Protein AF-M8E2Z9-F1 (afdb_monomer_lite)

Foldseek 3Di:
DVVLVQLVVLQVLLLVLLVLLQVLQPPDDPPPVDPVSVVCCVPRNVVSNVSSLVSLVSSCVSLVVLLVVLVVVLVPDDDDPVNVSSVVSNVSSVVSVCCSQVVRPRSNVVVVVVVVVVVVVVVVVVVVVVVVVVVVVVVD

Sequence (140 aa):
MTAYLKDLIAGVLAWWSMNGAYKLFPVKELAARGLGEGMTLLLFKPIELIISVSLFLIASLLWGKPFVGHFLRLTQRPLSMDSFLHLMMCGYFSLIAYIQYVKMPGPTAVLLIFLLLFSIIKLIRRRALYTEITQLTRKK

Stru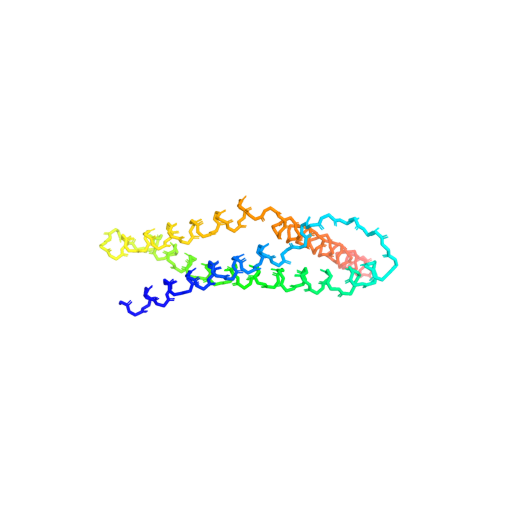cture (mmCIF, N/CA/C/O backbone):
data_AF-M8E2Z9-F1
#
_entry.id   AF-M8E2Z9-F1
#
loop_
_atom_site.group_PDB
_atom_site.id
_atom_site.type_symbol
_atom_site.label_atom_id
_atom_site.label_alt_id
_atom_site.label_comp_id
_atom_site.label_asym_id
_atom_site.label_entity_id
_atom_site.label_seq_id
_atom_site.pdbx_PDB_ins_code
_atom_site.Cartn_x
_atom_site.Cartn_y
_atom_site.Cartn_z
_atom_site.occupancy
_atom_site.B_iso_or_equiv
_atom_site.auth_seq_id
_atom_site.auth_comp_id
_atom_site.auth_asym_id
_atom_site.auth_atom_id
_atom_site.pdbx_PDB_model_num
ATOM 1 N N . MET A 1 1 ? -8.703 25.260 2.788 1.00 59.56 1 MET A N 1
ATOM 2 C CA . MET A 1 1 ? -8.112 25.075 1.441 1.00 59.56 1 MET A CA 1
ATOM 3 C C . MET A 1 1 ? -6.727 24.422 1.479 1.00 59.56 1 MET A C 1
ATOM 5 O O . MET A 1 1 ? -6.517 23.451 0.768 1.00 59.56 1 MET A O 1
ATOM 9 N N . THR A 1 2 ? -5.807 24.868 2.345 1.00 71.19 2 THR A N 1
ATOM 10 C CA . THR A 1 2 ? -4.433 24.322 2.460 1.00 71.19 2 THR A CA 1
ATOM 11 C C . THR A 1 2 ? -4.356 22.833 2.830 1.00 71.19 2 THR A C 1
ATOM 13 O O . THR A 1 2 ? -3.489 22.130 2.320 1.00 71.19 2 THR A O 1
ATOM 16 N N . ALA A 1 3 ? -5.277 22.327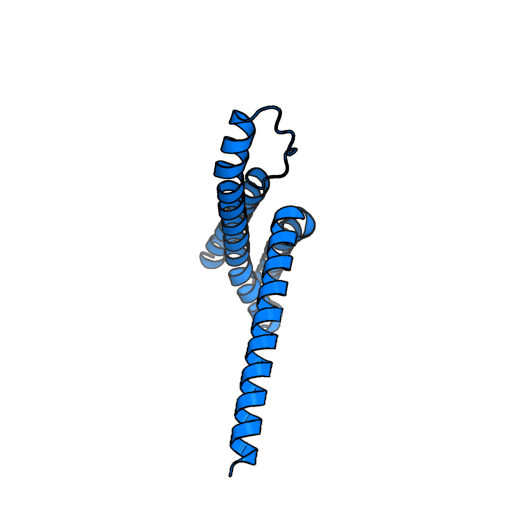 3.659 1.00 78.00 3 ALA A N 1
ATOM 17 C CA . ALA A 1 3 ? -5.338 20.903 4.014 1.00 78.00 3 ALA A CA 1
ATOM 18 C C . ALA A 1 3 ? -5.623 20.002 2.796 1.00 78.00 3 ALA A C 1
ATOM 20 O O . ALA A 1 3 ? -4.876 19.066 2.547 1.00 78.00 3 ALA A O 1
ATOM 21 N N . TYR A 1 4 ? -6.621 20.351 1.979 1.00 85.00 4 TYR A N 1
ATOM 22 C CA . TYR A 1 4 ? -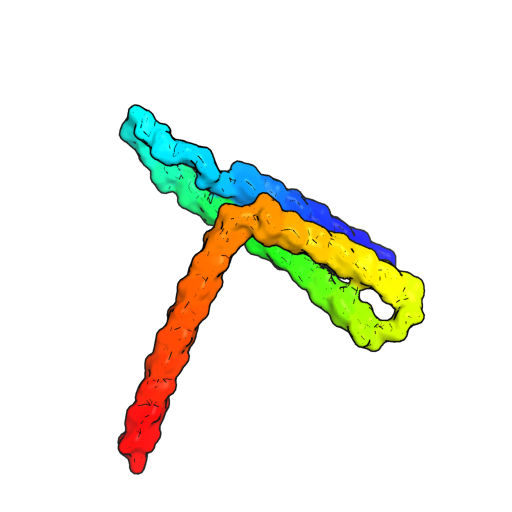6.962 19.597 0.768 1.00 85.00 4 TYR A CA 1
ATOM 23 C C . TYR A 1 4 ? -5.827 19.581 -0.257 1.00 85.00 4 TYR A C 1
ATOM 25 O O . TYR A 1 4 ? -5.582 18.556 -0.879 1.00 85.00 4 TYR A O 1
ATOM 33 N N . LEU A 1 5 ? -5.108 20.698 -0.414 1.00 88.31 5 LEU A N 1
ATOM 34 C CA . LEU A 1 5 ? -3.949 20.759 -1.305 1.00 88.31 5 LEU A CA 1
ATOM 35 C C . LEU A 1 5 ? -2.827 19.831 -0.824 1.00 88.31 5 LEU A C 1
ATOM 37 O O . LEU A 1 5 ? -2.238 19.111 -1.624 1.00 88.31 5 LEU A O 1
ATOM 41 N N . LYS A 1 6 ? -2.556 19.817 0.486 1.00 90.19 6 LYS A N 1
ATOM 42 C CA . LYS A 1 6 ? -1.584 18.901 1.091 1.00 90.19 6 LYS A CA 1
ATOM 43 C C . LYS A 1 6 ? -1.974 17.439 0.856 1.00 90.19 6 LYS A C 1
ATOM 45 O O . LYS A 1 6 ? -1.111 16.642 0.498 1.00 90.19 6 LYS A O 1
ATOM 50 N N . ASP A 1 7 ? -3.247 17.103 1.031 1.00 90.88 7 ASP A N 1
ATOM 51 C CA . ASP A 1 7 ? -3.752 15.743 0.826 1.00 90.88 7 ASP A CA 1
ATOM 52 C C . ASP A 1 7 ? -3.684 15.350 -0.663 1.00 90.88 7 ASP A C 1
ATOM 54 O O . ASP A 1 7 ? -3.252 14.248 -1.001 1.00 90.88 7 ASP A O 1
ATOM 58 N N . LEU A 1 8 ? -3.974 16.281 -1.574 1.00 91.12 8 LEU A N 1
ATOM 59 C CA . LEU A 1 8 ? -3.819 16.069 -3.014 1.00 91.12 8 LEU A CA 1
ATOM 60 C C . LEU A 1 8 ? -2.353 15.803 -3.398 1.00 91.12 8 LEU A C 1
ATOM 62 O O . LEU A 1 8 ? -2.064 14.853 -4.124 1.00 91.12 8 LEU A O 1
ATOM 66 N N . ILE A 1 9 ? -1.414 16.586 -2.856 1.00 93.12 9 ILE A N 1
ATOM 67 C CA . ILE A 1 9 ? 0.030 16.359 -3.029 1.00 93.12 9 ILE A CA 1
ATOM 68 C C . ILE A 1 9 ? 0.426 14.987 -2.474 1.00 93.12 9 ILE A C 1
ATOM 70 O O . ILE A 1 9 ? 1.183 14.265 -3.120 1.00 93.12 9 ILE A O 1
ATOM 74 N N . ALA A 1 10 ? -0.106 14.591 -1.313 1.00 92.12 10 ALA A N 1
ATOM 75 C CA . ALA A 1 10 ? 0.150 13.271 -0.744 1.00 92.12 10 ALA A CA 1
ATOM 76 C C . ALA A 1 10 ? -0.320 12.146 -1.680 1.00 92.12 10 ALA A C 1
ATOM 78 O O . ALA A 1 10 ? 0.395 11.161 -1.843 1.00 92.12 10 ALA A O 1
ATOM 79 N N . GLY A 1 11 ? -1.461 12.308 -2.354 1.00 90.50 11 GLY A N 1
ATOM 80 C CA . GLY A 1 11 ? -1.920 11.354 -3.364 1.00 90.50 11 GLY A CA 1
ATOM 81 C C . GLY A 1 11 ? -1.047 11.313 -4.619 1.00 90.50 11 GLY A C 1
ATOM 82 O O . GLY A 1 11 ? -0.745 10.228 -5.115 1.00 90.50 11 GLY A O 1
ATOM 83 N N . VAL A 1 12 ? -0.562 12.463 -5.102 1.00 93.12 12 VAL A N 1
ATOM 84 C CA . VAL A 1 12 ? 0.389 12.520 -6.229 1.00 93.12 12 VAL A CA 1
ATOM 85 C C . VAL A 1 12 ? 1.700 11.823 -5.867 1.00 93.12 12 VAL A C 1
ATOM 87 O O . VAL A 1 12 ? 2.213 11.023 -6.651 1.00 93.12 12 VAL A O 1
ATOM 90 N N . LEU A 1 13 ? 2.220 12.067 -4.663 1.00 93.94 13 LEU A N 1
ATOM 91 C CA . LEU A 1 13 ? 3.407 11.383 -4.154 1.00 93.94 13 LEU A CA 1
ATOM 92 C C . LEU A 1 13 ? 3.161 9.881 -3.991 1.00 93.94 13 LEU A C 1
ATOM 94 O O . LEU A 1 13 ? 4.013 9.093 -4.391 1.00 93.94 13 LEU A O 1
ATOM 98 N N . ALA A 1 14 ? 1.991 9.474 -3.484 1.00 92.12 14 ALA A N 1
ATOM 99 C CA . ALA A 1 14 ? 1.614 8.066 -3.391 1.00 92.12 14 ALA A CA 1
ATOM 100 C C . ALA A 1 14 ? 1.629 7.406 -4.774 1.00 92.12 14 ALA A C 1
ATOM 102 O O . ALA A 1 14 ? 2.227 6.347 -4.949 1.00 92.12 14 ALA A O 1
ATOM 103 N N . TRP A 1 15 ? 1.042 8.059 -5.780 1.00 92.44 15 TRP A N 1
ATOM 104 C CA . TRP A 1 15 ? 1.069 7.587 -7.161 1.00 92.44 15 TRP A CA 1
ATOM 105 C C . TRP A 1 15 ? 2.481 7.479 -7.732 1.00 92.44 15 TRP A C 1
ATOM 107 O O . TRP A 1 15 ? 2.818 6.482 -8.376 1.00 92.44 15 TRP A O 1
ATOM 117 N N . TRP A 1 16 ? 3.342 8.453 -7.452 1.00 92.75 16 TRP A N 1
ATOM 118 C CA . TRP A 1 16 ? 4.727 8.400 -7.895 1.00 92.75 16 TRP A CA 1
ATOM 119 C C . TRP A 1 16 ? 5.511 7.263 -7.224 1.00 92.75 16 TRP A C 1
ATOM 121 O O . TRP A 1 16 ? 6.202 6.507 -7.910 1.00 92.75 16 TRP A O 1
ATOM 131 N N . SER A 1 17 ? 5.335 7.070 -5.913 1.00 91.19 17 SER A N 1
ATOM 132 C CA . SER A 1 17 ? 5.908 5.941 -5.175 1.00 91.19 17 SER A CA 1
ATOM 133 C C . SER A 1 17 ? 5.413 4.597 -5.712 1.00 91.19 17 SER A C 1
ATOM 135 O O . SER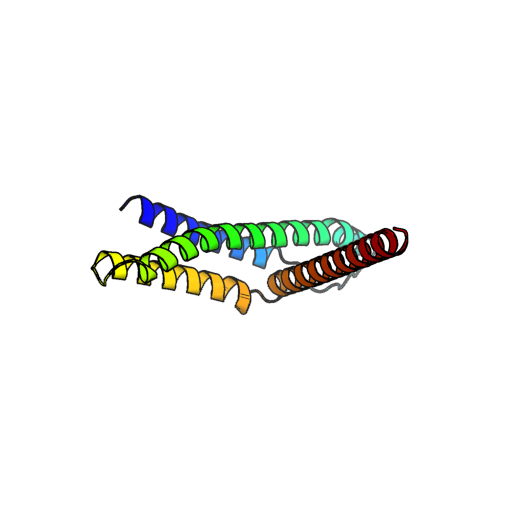 A 1 17 ? 6.223 3.693 -5.900 1.00 91.19 17 SER A O 1
ATOM 137 N N . MET A 1 18 ? 4.125 4.472 -6.047 1.00 90.06 18 MET A N 1
ATOM 138 C CA . MET A 1 18 ? 3.579 3.276 -6.697 1.00 90.06 18 MET A CA 1
ATOM 139 C C . MET A 1 18 ? 4.248 2.999 -8.047 1.00 90.06 18 MET A C 1
ATOM 141 O O . MET A 1 18 ? 4.657 1.871 -8.313 1.00 90.06 18 MET A O 1
ATOM 145 N N . ASN A 1 19 ? 4.410 4.018 -8.895 1.00 87.75 19 ASN A N 1
ATOM 146 C CA . ASN A 1 19 ? 5.105 3.866 -10.176 1.00 87.75 19 ASN A CA 1
ATOM 147 C C . ASN A 1 19 ? 6.557 3.405 -9.991 1.00 87.75 19 ASN A C 1
ATOM 149 O O . ASN A 1 19 ? 7.031 2.555 -10.746 1.00 87.75 19 ASN A O 1
ATOM 153 N N . GLY A 1 20 ? 7.255 3.943 -8.987 1.00 85.75 20 GLY A N 1
ATOM 154 C CA . GLY A 1 20 ? 8.596 3.492 -8.617 1.00 85.75 20 GLY A CA 1
ATOM 155 C C . GLY A 1 20 ? 8.606 2.034 -8.152 1.00 85.75 20 GLY A C 1
ATOM 156 O O . GLY A 1 20 ? 9.398 1.241 -8.656 1.00 85.75 20 GLY A O 1
ATOM 157 N N . ALA A 1 21 ? 7.677 1.659 -7.268 1.00 86.50 21 ALA A N 1
ATOM 158 C CA . ALA A 1 21 ? 7.529 0.291 -6.781 1.00 86.50 21 ALA A CA 1
ATOM 159 C C . ALA A 1 21 ? 7.296 -0.698 -7.928 1.00 86.50 21 ALA A C 1
ATOM 161 O O . ALA A 1 21 ? 7.966 -1.724 -7.995 1.00 86.50 21 ALA A O 1
ATOM 162 N N . TYR A 1 22 ? 6.401 -0.373 -8.862 1.00 84.19 22 TYR A N 1
ATOM 163 C CA . TYR A 1 22 ? 6.104 -1.228 -10.008 1.00 84.19 22 TYR A CA 1
ATOM 164 C C . TYR A 1 22 ? 7.304 -1.394 -10.946 1.00 84.19 22 TYR A C 1
ATOM 166 O O . TYR A 1 22 ? 7.623 -2.512 -11.340 1.00 84.19 22 TYR A O 1
ATOM 174 N N . LYS A 1 23 ? 7.999 -0.298 -11.278 1.00 83.75 23 LYS A N 1
ATOM 175 C CA . LYS A 1 23 ? 9.163 -0.334 -12.180 1.00 83.75 23 LYS A CA 1
ATOM 176 C C . LYS A 1 23 ? 10.347 -1.102 -11.600 1.00 83.75 23 LYS A C 1
ATOM 178 O O . LYS A 1 23 ? 11.067 -1.746 -12.355 1.00 83.75 23 LYS A O 1
ATOM 183 N N . LEU A 1 24 ? 10.549 -1.007 -10.288 1.00 82.94 24 LEU A N 1
ATOM 184 C CA . LEU A 1 24 ? 11.634 -1.684 -9.578 1.00 82.94 24 LEU A CA 1
ATOM 185 C C . LEU A 1 24 ? 11.263 -3.105 -9.146 1.00 82.94 24 LEU A C 1
ATOM 187 O O . LEU A 1 24 ? 12.120 -3.819 -8.637 1.00 82.94 24 LEU A O 1
ATOM 191 N N . PHE A 1 25 ? 10.007 -3.535 -9.311 1.00 78.81 25 PHE A N 1
ATOM 192 C CA . PHE A 1 25 ? 9.632 -4.890 -8.930 1.00 78.81 25 PHE A CA 1
ATOM 193 C C . PHE A 1 25 ? 10.297 -5.894 -9.888 1.00 78.81 25 PHE A C 1
ATOM 195 O O . PHE A 1 25 ? 10.138 -5.780 -11.109 1.00 78.81 25 PHE A O 1
ATOM 202 N N . PRO A 1 26 ? 11.030 -6.896 -9.376 1.00 70.25 26 PRO A N 1
ATOM 203 C CA . PRO A 1 26 ? 11.815 -7.793 -10.213 1.00 70.25 26 PRO A CA 1
ATOM 204 C C . PRO A 1 26 ? 10.927 -8.820 -10.944 1.00 70.25 26 PRO A C 1
ATOM 206 O O . PRO A 1 26 ? 10.827 -9.968 -10.528 1.00 70.25 26 PRO A O 1
ATOM 209 N N . VAL A 1 27 ? 10.290 -8.426 -12.057 1.00 62.12 27 VAL A N 1
ATOM 210 C CA . VAL A 1 27 ? 9.426 -9.313 -12.878 1.00 62.12 27 VAL A CA 1
ATOM 211 C C . VAL A 1 27 ? 10.193 -10.023 -14.001 1.00 62.12 27 VAL A C 1
ATOM 213 O O . VAL A 1 27 ? 9.781 -11.089 -14.447 1.00 62.12 27 VAL A O 1
ATOM 216 N N . LYS A 1 28 ? 11.305 -9.454 -14.490 1.00 56.47 28 LYS A N 1
ATOM 217 C CA . LYS A 1 28 ? 11.990 -9.988 -15.682 1.00 56.47 28 LYS A CA 1
ATOM 218 C C . LYS A 1 28 ? 12.679 -11.330 -15.427 1.00 56.47 28 LYS A C 1
ATOM 220 O O . LYS A 1 28 ? 13.374 -11.480 -14.416 1.00 56.47 28 LYS A O 1
ATOM 225 N N . GLU A 1 29 ? 12.470 -12.220 -16.402 1.00 50.94 29 GLU A N 1
ATOM 226 C CA . GLU A 1 29 ? 12.869 -13.625 -16.496 1.00 50.94 29 GLU A CA 1
ATOM 227 C C . GLU A 1 29 ? 14.217 -13.917 -15.833 1.00 50.94 29 GLU A C 1
ATOM 229 O O . GLU A 1 29 ? 15.242 -13.320 -16.163 1.00 50.94 29 GLU A O 1
ATOM 234 N N . LEU A 1 30 ? 14.204 -14.884 -14.912 1.00 52.50 30 LEU A N 1
ATOM 235 C CA . LEU A 1 30 ? 15.381 -15.562 -14.367 1.00 52.50 30 LEU A CA 1
ATOM 236 C C . LEU A 1 30 ? 16.068 -16.429 -15.446 1.00 52.50 30 LEU A C 1
ATOM 238 O O . LEU A 1 30 ? 16.352 -17.603 -15.236 1.00 52.50 30 LEU A O 1
ATOM 242 N N . ALA A 1 31 ? 16.338 -15.873 -16.623 1.00 52.94 31 ALA A N 1
ATOM 243 C CA . ALA A 1 31 ? 17.182 -16.519 -17.614 1.00 52.94 31 ALA A CA 1
ATOM 244 C C . ALA A 1 31 ? 18.637 -16.130 -17.324 1.00 52.94 31 ALA A C 1
ATOM 246 O O . ALA A 1 31 ? 19.204 -15.274 -17.995 1.00 52.94 31 ALA A O 1
ATOM 247 N N . ALA A 1 32 ? 19.231 -16.722 -16.284 1.00 58.09 32 ALA A N 1
ATOM 248 C CA . ALA A 1 32 ? 20.669 -16.610 -16.064 1.00 58.09 32 ALA A CA 1
ATOM 249 C C . ALA A 1 32 ? 21.378 -17.366 -17.198 1.00 58.09 32 ALA A C 1
ATOM 251 O O . ALA A 1 32 ? 21.348 -18.596 -17.226 1.00 58.09 32 ALA A O 1
ATOM 252 N N . ARG A 1 33 ? 21.973 -16.652 -18.162 1.00 59.00 33 ARG A N 1
ATOM 253 C CA . ARG A 1 33 ? 22.709 -17.281 -19.270 1.00 59.00 33 ARG A CA 1
ATOM 254 C C . ARG A 1 33 ? 24.189 -17.501 -18.933 1.00 59.00 33 ARG A C 1
ATOM 256 O O . ARG A 1 33 ? 24.872 -18.199 -19.675 1.00 59.00 33 ARG A O 1
ATOM 263 N N . GLY A 1 34 ? 24.673 -17.001 -17.788 1.00 64.94 34 GLY A N 1
ATOM 264 C CA . GLY A 1 34 ? 26.029 -17.264 -17.288 1.00 64.94 34 GLY A CA 1
ATOM 265 C C . GLY A 1 34 ? 26.233 -17.004 -15.787 1.00 64.94 34 GLY A C 1
ATOM 266 O O . GLY A 1 34 ? 25.422 -16.351 -15.133 1.00 64.94 34 GLY A O 1
ATOM 267 N N . LEU A 1 35 ? 27.354 -17.497 -15.237 1.00 59.34 35 LEU A N 1
ATOM 268 C CA . LEU A 1 35 ? 27.739 -17.360 -13.816 1.00 59.34 35 LEU A CA 1
ATOM 269 C C . LEU A 1 35 ? 27.844 -15.894 -13.351 1.00 59.34 35 LEU A C 1
ATOM 271 O O . LEU A 1 35 ? 27.404 -15.566 -12.251 1.00 59.34 35 LEU A O 1
ATOM 275 N N . GLY A 1 36 ? 28.369 -15.004 -14.201 1.00 59.50 36 GLY A N 1
ATOM 276 C CA . GLY A 1 36 ? 28.463 -13.567 -13.907 1.00 59.50 36 GLY A CA 1
ATOM 277 C C . GLY A 1 36 ? 27.099 -12.869 -13.839 1.00 59.50 36 GLY A C 1
ATOM 278 O O . GLY A 1 36 ? 26.888 -12.011 -12.985 1.00 59.50 36 GLY A O 1
ATOM 279 N N . GLU A 1 37 ? 26.144 -13.289 -14.673 1.00 59.81 37 GLU A N 1
ATOM 280 C CA . GLU A 1 37 ? 24.756 -12.807 -14.634 1.00 59.81 37 GLU A CA 1
ATOM 281 C C . GLU A 1 37 ? 23.986 -13.387 -13.442 1.00 59.81 37 GLU A C 1
ATOM 283 O O . GLU A 1 37 ? 23.132 -12.719 -12.869 1.00 59.81 37 GLU A O 1
ATOM 288 N N . GLY A 1 38 ? 24.315 -14.610 -13.017 1.00 59.00 38 GLY A N 1
ATOM 289 C CA . GLY A 1 38 ? 23.756 -15.215 -11.808 1.00 59.00 38 GLY A CA 1
ATOM 290 C C . GLY A 1 38 ? 24.144 -14.460 -10.533 1.00 59.00 38 GLY A C 1
ATOM 291 O O . GLY A 1 38 ? 23.295 -14.239 -9.670 1.00 59.00 38 GLY A O 1
ATOM 292 N N . MET A 1 39 ? 25.399 -14.007 -10.427 1.00 59.41 39 MET A N 1
ATOM 293 C CA . MET A 1 39 ? 25.872 -13.229 -9.273 1.00 59.41 39 MET A CA 1
ATOM 294 C C . MET A 1 39 ? 25.254 -11.829 -9.207 1.00 59.41 39 MET A C 1
ATOM 296 O O . MET A 1 39 ? 24.859 -11.389 -8.127 1.00 59.41 39 MET A O 1
ATOM 300 N N . THR A 1 40 ? 25.118 -11.133 -10.338 1.00 60.66 40 THR A N 1
ATOM 301 C CA . THR A 1 40 ? 24.428 -9.834 -10.373 1.00 60.66 40 THR A CA 1
ATOM 302 C C . THR A 1 40 ? 22.937 -9.992 -10.081 1.00 60.66 40 THR A C 1
ATOM 304 O O . THR A 1 40 ? 22.368 -9.198 -9.334 1.00 60.66 40 THR A O 1
ATOM 307 N N . LEU A 1 41 ? 22.307 -11.065 -10.561 1.00 63.84 41 LEU A N 1
ATOM 308 C CA . LEU A 1 41 ? 20.915 -11.380 -10.250 1.00 63.84 41 LEU A CA 1
ATOM 309 C C . LEU A 1 41 ? 20.710 -11.645 -8.746 1.00 63.84 41 LEU A C 1
ATOM 311 O O . LEU A 1 41 ? 19.751 -11.141 -8.170 1.00 63.84 41 LEU A O 1
ATOM 315 N N . LEU A 1 42 ? 21.632 -12.346 -8.081 1.00 65.19 42 LEU A N 1
ATOM 316 C CA . LEU A 1 42 ? 21.588 -12.594 -6.631 1.00 65.19 42 LEU A CA 1
ATOM 317 C C . LEU A 1 42 ? 21.842 -11.343 -5.780 1.00 65.19 42 LEU A C 1
ATOM 319 O O . LEU A 1 42 ? 21.243 -11.209 -4.717 1.00 65.19 42 LEU A O 1
ATOM 323 N N . LEU A 1 43 ? 22.711 -10.434 -6.226 1.00 69.75 43 LEU A N 1
ATOM 324 C CA . LEU A 1 43 ? 23.061 -9.232 -5.464 1.00 69.75 43 LEU A CA 1
ATOM 325 C C . LEU A 1 43 ? 22.036 -8.103 -5.633 1.00 69.75 43 LEU A C 1
ATOM 327 O O . LEU A 1 43 ? 21.695 -7.441 -4.655 1.00 69.75 43 LEU A O 1
ATOM 331 N N . PHE A 1 44 ? 21.515 -7.889 -6.844 1.00 71.62 44 PHE A N 1
ATOM 332 C CA . PHE A 1 44 ? 20.669 -6.728 -7.140 1.00 71.62 44 PHE A CA 1
ATOM 333 C C . PHE A 1 44 ? 19.168 -7.007 -7.008 1.00 71.62 44 PHE A C 1
ATOM 335 O O . PHE A 1 44 ? 18.446 -6.145 -6.506 1.00 71.62 44 PHE A O 1
ATOM 342 N N . LYS A 1 45 ? 18.677 -8.211 -7.345 1.00 76.56 45 LYS A N 1
ATOM 343 C CA . LYS A 1 45 ? 17.234 -8.528 -7.251 1.00 76.56 45 LYS A CA 1
ATOM 344 C C . LYS A 1 45 ? 16.663 -8.407 -5.831 1.00 76.56 45 LYS A C 1
ATOM 346 O O . LYS A 1 45 ? 15.545 -7.907 -5.707 1.00 76.56 45 LYS A O 1
ATOM 351 N N . PRO A 1 46 ? 17.358 -8.826 -4.750 1.00 79.00 46 PRO A N 1
ATOM 352 C CA . PRO A 1 46 ? 16.838 -8.645 -3.396 1.00 79.00 46 PRO A CA 1
ATOM 353 C C . PRO A 1 46 ? 16.764 -7.170 -3.000 1.00 79.00 46 PRO A C 1
ATOM 355 O O . PRO A 1 46 ? 15.812 -6.762 -2.342 1.00 79.00 46 PRO A O 1
ATOM 358 N N . ILE A 1 47 ? 17.735 -6.361 -3.431 1.00 83.44 47 ILE A N 1
ATOM 359 C CA . ILE A 1 47 ? 17.760 -4.919 -3.164 1.00 83.44 47 ILE A CA 1
ATOM 360 C C . ILE A 1 47 ? 16.616 -4.229 -3.916 1.00 83.44 47 ILE A C 1
ATOM 362 O O . ILE A 1 47 ? 15.866 -3.464 -3.316 1.00 83.44 47 ILE A O 1
ATOM 366 N N . GLU A 1 48 ? 16.426 -4.548 -5.198 1.00 83.56 48 GLU A N 1
ATOM 367 C CA . GLU A 1 48 ? 15.297 -4.074 -6.008 1.00 83.56 48 GLU A CA 1
ATOM 368 C C . GLU A 1 48 ? 13.951 -4.441 -5.374 1.00 83.56 48 GLU A C 1
ATOM 370 O O . GLU A 1 48 ? 13.065 -3.592 -5.254 1.00 83.56 48 GLU A O 1
ATOM 375 N N . LEU A 1 49 ? 13.818 -5.680 -4.888 1.00 83.56 49 LEU A N 1
ATOM 376 C CA . LEU A 1 49 ? 12.628 -6.141 -4.181 1.00 83.56 49 LEU A CA 1
ATOM 377 C C . LEU A 1 49 ? 12.392 -5.349 -2.889 1.00 83.56 49 LEU A C 1
ATOM 379 O O . LEU A 1 49 ? 11.271 -4.902 -2.655 1.00 83.56 49 LEU A O 1
ATOM 383 N N . ILE A 1 50 ? 13.427 -5.151 -2.066 1.00 85.69 50 ILE A N 1
ATOM 384 C CA . ILE A 1 50 ? 13.330 -4.381 -0.819 1.00 85.69 50 ILE A CA 1
ATOM 385 C C . ILE A 1 50 ? 12.885 -2.950 -1.120 1.00 85.69 50 ILE A C 1
ATOM 387 O O . ILE A 1 50 ? 11.913 -2.484 -0.531 1.00 85.69 50 ILE A O 1
ATOM 391 N N . ILE A 1 51 ? 13.539 -2.273 -2.068 1.00 87.88 51 ILE A N 1
ATOM 392 C CA . ILE A 1 51 ? 13.202 -0.894 -2.440 1.00 87.88 51 ILE A CA 1
ATOM 393 C C . ILE A 1 51 ? 11.775 -0.821 -2.994 1.00 87.88 51 ILE A C 1
ATOM 395 O O . ILE A 1 51 ? 11.011 0.064 -2.608 1.00 87.88 51 ILE A O 1
ATOM 399 N N . SER A 1 52 ? 11.385 -1.766 -3.852 1.00 87.56 52 SER A N 1
ATOM 400 C CA . SER A 1 52 ? 10.031 -1.848 -4.404 1.00 87.56 52 SER A CA 1
ATOM 401 C C . SER A 1 52 ? 8.976 -2.005 -3.304 1.00 87.56 52 SER A C 1
ATOM 403 O O . SER A 1 52 ? 8.001 -1.251 -3.267 1.00 87.56 52 SER A O 1
ATOM 405 N N . VAL A 1 53 ? 9.195 -2.915 -2.350 1.00 87.31 53 VAL A N 1
ATOM 406 C CA . VAL A 1 53 ? 8.297 -3.121 -1.205 1.00 87.31 53 VAL A CA 1
ATOM 407 C C . VAL A 1 53 ? 8.264 -1.888 -0.300 1.00 87.31 53 VAL A C 1
ATOM 409 O O . VAL A 1 53 ? 7.187 -1.478 0.129 1.00 87.31 53 VAL A O 1
ATOM 412 N N . SER A 1 54 ? 9.404 -1.245 -0.034 1.00 89.25 54 SER A N 1
ATOM 413 C CA . SER A 1 54 ? 9.451 -0.003 0.746 1.00 89.25 54 SER A CA 1
ATOM 414 C C . SER A 1 54 ? 8.652 1.119 0.082 1.00 89.25 54 SER A C 1
ATOM 416 O O . SER A 1 54 ? 7.857 1.777 0.749 1.00 89.25 54 SER A O 1
ATOM 418 N N . LEU A 1 55 ? 8.800 1.310 -1.231 1.00 90.69 55 LEU A N 1
ATOM 419 C CA . LEU A 1 55 ? 8.029 2.293 -1.996 1.00 90.69 55 LEU A CA 1
ATOM 420 C C . LEU A 1 55 ? 6.530 1.980 -1.995 1.00 90.69 55 LEU A C 1
ATOM 422 O O . LEU A 1 55 ? 5.713 2.891 -1.862 1.00 90.69 55 LEU A O 1
ATOM 426 N N . PHE A 1 56 ? 6.167 0.701 -2.083 1.00 90.38 56 PHE A N 1
ATOM 427 C CA . PHE A 1 56 ? 4.782 0.254 -1.964 1.00 90.38 56 PHE A CA 1
ATOM 428 C C . PHE A 1 56 ? 4.201 0.586 -0.579 1.00 90.38 56 PHE A C 1
ATOM 430 O O . PHE A 1 56 ? 3.106 1.134 -0.477 1.00 90.38 5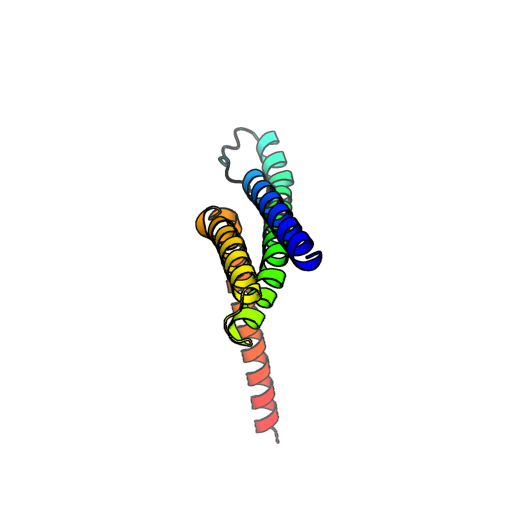6 PHE A O 1
ATOM 437 N N . LEU A 1 57 ? 4.946 0.331 0.499 1.00 90.81 57 LEU A N 1
ATOM 438 C CA . LEU A 1 57 ? 4.528 0.678 1.862 1.00 90.81 57 LEU A CA 1
ATOM 439 C C . LEU A 1 57 ? 4.406 2.193 2.066 1.00 90.81 57 LEU A C 1
ATOM 441 O O . LEU A 1 57 ? 3.441 2.656 2.675 1.00 90.81 57 LEU A O 1
ATOM 445 N N . ILE A 1 58 ? 5.355 2.972 1.539 1.00 92.50 58 ILE A N 1
ATOM 446 C CA . ILE A 1 58 ? 5.306 4.438 1.580 1.00 92.50 58 ILE A CA 1
ATOM 447 C C . ILE A 1 58 ? 4.050 4.938 0.864 1.00 92.50 58 ILE A C 1
ATOM 449 O O . ILE A 1 58 ? 3.319 5.748 1.435 1.00 92.50 58 ILE A O 1
ATOM 453 N N . ALA A 1 59 ? 3.745 4.411 -0.327 1.00 91.56 59 ALA A N 1
ATOM 454 C CA . ALA A 1 59 ? 2.516 4.741 -1.039 1.00 91.56 59 ALA A CA 1
ATOM 455 C C . ALA A 1 59 ? 1.275 4.460 -0.179 1.00 91.56 59 ALA A C 1
ATOM 457 O O . ALA A 1 59 ? 0.452 5.360 -0.005 1.00 91.56 59 ALA A O 1
ATOM 458 N N . SER A 1 60 ? 1.196 3.280 0.452 1.00 91.25 60 SER A N 1
ATOM 459 C CA . SER A 1 60 ? 0.092 2.914 1.353 1.00 91.25 60 SER A CA 1
ATOM 460 C C . SER A 1 60 ? -0.106 3.907 2.496 1.00 91.25 60 SER A C 1
ATOM 462 O O . SER A 1 60 ? -1.237 4.242 2.850 1.00 91.25 60 SER A O 1
ATOM 464 N N . LEU A 1 61 ? 0.986 4.399 3.083 1.00 91.75 61 LEU A N 1
ATOM 465 C CA . LEU A 1 61 ? 0.932 5.375 4.171 1.00 91.75 61 LEU A CA 1
ATOM 466 C C . LEU A 1 61 ? 0.501 6.764 3.689 1.00 91.75 61 LEU A C 1
ATOM 468 O O . LEU A 1 61 ? -0.226 7.455 4.410 1.00 91.75 61 LEU A O 1
ATOM 472 N N . LEU A 1 62 ? 0.949 7.164 2.496 1.00 92.19 62 LEU A N 1
ATOM 473 C CA . LEU A 1 62 ? 0.681 8.477 1.915 1.00 92.19 62 LEU A CA 1
ATOM 474 C C . LEU A 1 62 ? -0.796 8.675 1.565 1.00 92.19 62 LEU A C 1
ATOM 476 O O . LEU A 1 62 ? -1.318 9.755 1.824 1.00 92.19 62 LEU A O 1
ATOM 480 N N . TRP A 1 63 ? -1.488 7.653 1.049 1.00 91.50 63 TRP A N 1
ATOM 481 C CA . TRP A 1 63 ? -2.930 7.758 0.781 1.00 91.50 63 TRP A CA 1
ATOM 482 C C . TRP A 1 63 ? -3.810 7.280 1.942 1.00 91.50 63 TRP A C 1
ATOM 484 O O . TRP A 1 63 ? -4.906 7.808 2.136 1.00 91.50 63 TRP A O 1
ATOM 494 N N . GLY A 1 64 ? -3.347 6.319 2.750 1.00 90.19 64 GLY A N 1
ATOM 495 C CA . GLY A 1 64 ? -4.169 5.703 3.794 1.00 90.19 64 GLY A CA 1
ATOM 496 C C . GLY A 1 64 ? -4.577 6.673 4.906 1.00 90.19 64 GLY A C 1
ATOM 497 O O . GLY A 1 64 ? -5.740 6.705 5.309 1.00 90.19 64 GLY A O 1
ATOM 498 N N . LYS A 1 65 ? -3.643 7.507 5.386 1.00 89.81 65 LYS A N 1
ATOM 499 C CA . LYS A 1 65 ? -3.925 8.488 6.452 1.00 89.81 65 LYS A CA 1
ATOM 500 C C . LYS A 1 65 ? -4.941 9.560 6.011 1.00 89.81 65 LYS A C 1
ATOM 502 O O . LYS A 1 65 ? -5.928 9.738 6.731 1.00 89.81 65 LYS A O 1
ATOM 507 N N . PRO A 1 66 ? -4.764 10.244 4.862 1.00 90.69 66 PRO A N 1
ATOM 508 C CA . PRO A 1 66 ? -5.762 11.187 4.353 1.00 90.69 66 PRO A CA 1
ATOM 509 C C . PRO A 1 66 ? -7.124 10.545 4.082 1.00 90.69 66 PRO A C 1
ATOM 511 O O . PRO A 1 66 ? -8.151 11.120 4.444 1.00 90.69 66 PRO A O 1
ATOM 514 N N . PHE A 1 67 ? -7.150 9.333 3.514 1.00 92.38 67 PHE A N 1
ATOM 515 C CA . PHE A 1 67 ? -8.395 8.623 3.221 1.00 92.38 67 PHE A CA 1
ATOM 516 C C . PHE A 1 67 ? -9.245 8.413 4.476 1.00 92.38 67 PHE A C 1
ATOM 518 O O . PHE A 1 67 ? -10.415 8.791 4.494 1.00 92.38 67 PHE A O 1
ATOM 525 N N . VAL A 1 68 ? -8.652 7.869 5.546 1.00 91.38 68 VAL A N 1
ATOM 526 C CA . VAL A 1 68 ? -9.359 7.655 6.820 1.00 91.38 68 VAL A CA 1
ATOM 527 C C . VAL A 1 68 ? -9.834 8.985 7.405 1.00 91.38 68 VAL A C 1
ATOM 529 O O . VAL A 1 68 ? -10.962 9.078 7.886 1.00 91.38 68 VAL A O 1
ATOM 532 N N . GLY A 1 69 ? -9.010 10.033 7.323 1.00 89.62 69 GLY A N 1
ATOM 533 C CA . GLY A 1 69 ? -9.373 11.369 7.793 1.00 89.62 69 GLY A CA 1
ATOM 534 C C . GLY A 1 69 ? -10.603 11.942 7.084 1.00 89.62 69 GLY A C 1
ATOM 535 O O . GLY A 1 69 ? -11.509 12.455 7.742 1.00 89.62 69 GLY A O 1
ATOM 536 N N . HIS A 1 70 ? -10.669 11.833 5.757 1.00 90.62 70 HIS A N 1
ATOM 537 C CA . HIS A 1 70 ? -11.826 12.284 4.983 1.00 90.62 70 HIS A CA 1
ATOM 538 C C . HIS A 1 70 ? 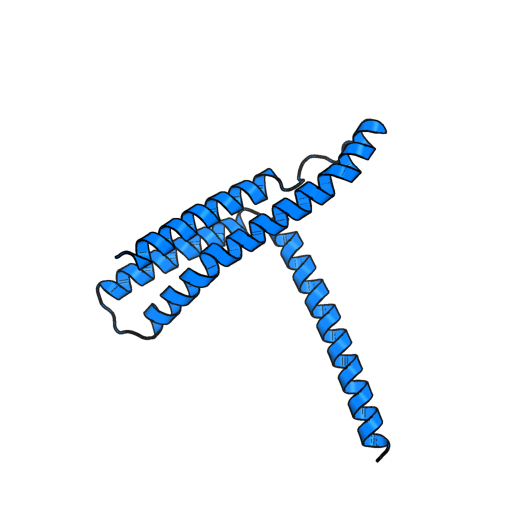-13.051 11.388 5.181 1.00 90.62 70 HIS A C 1
ATOM 540 O O . HIS A 1 70 ? -14.157 11.907 5.322 1.00 90.62 70 HIS A O 1
ATOM 546 N N . PHE A 1 71 ? -12.858 10.072 5.283 1.00 90.19 71 PHE A N 1
ATOM 547 C CA . PHE A 1 71 ? -13.942 9.120 5.511 1.00 90.19 71 PHE A CA 1
ATOM 548 C C . PHE A 1 71 ? -14.628 9.359 6.860 1.00 90.19 71 PHE A C 1
ATOM 550 O O . PHE A 1 71 ? -15.849 9.487 6.924 1.00 90.19 71 PHE A O 1
ATOM 557 N N . LEU A 1 72 ? -13.850 9.521 7.936 1.00 90.44 72 LEU A N 1
ATOM 558 C CA . LEU A 1 72 ? -14.393 9.830 9.260 1.00 90.44 72 LEU A CA 1
ATOM 559 C C . LEU A 1 72 ? -15.193 11.137 9.246 1.00 90.44 72 LEU A C 1
ATOM 561 O O . LEU A 1 72 ? -16.316 11.175 9.748 1.00 90.44 72 LEU A O 1
ATOM 565 N N . ARG A 1 73 ? -14.666 12.189 8.608 1.00 87.19 73 ARG A N 1
ATOM 566 C CA . ARG A 1 73 ? -15.376 13.473 8.484 1.00 87.19 73 ARG A CA 1
ATOM 567 C C . ARG A 1 73 ? -16.678 13.357 7.697 1.00 87.19 73 ARG A C 1
ATOM 569 O O . ARG A 1 73 ? -17.641 14.021 8.067 1.00 87.19 73 ARG A O 1
ATOM 576 N N . LEU A 1 74 ? -16.717 12.512 6.667 1.00 87.44 74 LEU A N 1
ATOM 577 C CA . LEU A 1 74 ? -17.924 12.241 5.889 1.00 87.44 74 LEU A CA 1
ATOM 578 C C . LEU A 1 74 ? -18.996 11.534 6.733 1.00 87.44 74 LEU A C 1
ATOM 580 O O . LEU A 1 74 ? -20.171 11.859 6.620 1.00 87.44 74 LEU A O 1
ATOM 584 N N . THR A 1 75 ? -18.596 10.605 7.607 1.00 86.06 75 THR A N 1
ATOM 585 C CA . THR A 1 75 ? -19.534 9.858 8.470 1.00 86.06 75 THR A CA 1
ATOM 586 C C . THR A 1 75 ? -20.043 10.643 9.682 1.00 86.06 75 THR A C 1
ATOM 588 O O . THR A 1 75 ? -21.110 10.339 10.201 1.00 86.06 75 THR A O 1
ATOM 591 N N . GLN A 1 76 ? -19.287 11.639 10.154 1.00 85.56 76 GLN A N 1
ATOM 592 C CA . GLN A 1 76 ? -19.577 12.350 11.406 1.00 85.56 76 GLN A CA 1
ATOM 593 C C . GLN A 1 76 ? -20.320 13.680 11.223 1.00 85.56 76 GLN A C 1
ATOM 595 O O . GLN A 1 76 ? -20.750 14.268 12.215 1.00 85.56 76 GLN A O 1
ATOM 600 N N . ARG A 1 77 ? -20.439 14.203 9.997 1.00 78.19 77 ARG A N 1
ATOM 601 C CA . ARG A 1 77 ? -21.014 15.533 9.737 1.00 78.19 77 ARG A CA 1
ATOM 602 C C . ARG A 1 77 ? -22.188 15.477 8.755 1.00 78.19 77 ARG A C 1
ATOM 604 O O . ARG A 1 77 ? -22.165 14.661 7.838 1.00 78.19 77 ARG A O 1
ATOM 611 N N . PRO A 1 78 ? -23.191 16.364 8.909 1.00 77.94 78 PRO A N 1
ATOM 612 C CA . PRO A 1 78 ? -24.300 16.466 7.965 1.00 77.94 78 PRO A CA 1
ATOM 613 C C . PRO A 1 78 ? -23.819 16.861 6.559 1.00 77.94 78 PRO A C 1
ATOM 615 O O . PRO A 1 78 ? -22.740 17.436 6.383 1.00 77.94 78 PRO A O 1
ATOM 618 N N . LEU A 1 79 ? -24.631 16.543 5.546 1.00 75.88 79 LEU A N 1
ATOM 619 C CA . LEU A 1 79 ? -24.354 16.861 4.143 1.00 75.88 79 LEU A CA 1
ATOM 620 C C . LEU A 1 79 ? -24.240 18.382 3.949 1.00 75.88 79 LEU A C 1
ATOM 622 O O . LEU A 1 79 ? -25.184 19.130 4.180 1.00 75.88 79 LEU A O 1
ATOM 626 N N . SER A 1 80 ? -23.058 18.824 3.527 1.00 81.31 80 SER A N 1
ATOM 627 C CA . SER A 1 80 ? -22.707 20.215 3.231 1.00 81.31 80 SER A CA 1
ATOM 628 C C . SER A 1 80 ? -21.790 20.263 2.003 1.00 81.31 80 SER A C 1
ATOM 630 O O . SER A 1 80 ? -21.302 19.222 1.554 1.00 81.31 80 SER A O 1
ATOM 632 N N . MET A 1 81 ? -21.507 21.456 1.470 1.00 79.06 81 MET A N 1
ATOM 633 C CA . MET A 1 81 ? -20.520 21.623 0.388 1.00 79.06 81 MET A CA 1
ATOM 634 C C . MET A 1 81 ? -19.130 21.077 0.769 1.00 79.06 81 MET A C 1
ATOM 636 O O . MET A 1 81 ? -18.453 20.474 -0.061 1.00 79.06 81 MET A O 1
ATOM 640 N N . ASP A 1 82 ? -18.738 21.182 2.041 1.00 83.62 82 ASP A N 1
ATOM 641 C CA . ASP A 1 82 ? -17.507 20.564 2.556 1.00 83.62 82 ASP A CA 1
ATOM 642 C C . ASP A 1 82 ? -17.565 19.025 2.531 1.00 83.62 82 ASP A C 1
ATOM 644 O O . ASP A 1 82 ? -16.557 18.360 2.279 1.00 83.62 82 ASP A O 1
ATOM 648 N N . SER A 1 83 ? -18.745 18.433 2.736 1.00 84.25 83 SER A N 1
ATOM 649 C CA . SER A 1 83 ? -18.937 16.979 2.656 1.00 84.25 83 SER A CA 1
ATOM 650 C C . SER A 1 83 ? -18.731 16.462 1.228 1.00 84.25 83 SER A C 1
ATOM 652 O O . SER A 1 83 ? -18.184 15.376 1.045 1.00 84.25 83 SER A O 1
ATOM 654 N N . PHE A 1 84 ? -19.090 17.253 0.209 1.00 86.75 84 PHE A N 1
ATOM 655 C CA . PHE A 1 84 ? -18.831 16.909 -1.192 1.00 86.75 84 PHE A CA 1
ATOM 656 C C . PHE A 1 84 ? -17.328 16.879 -1.512 1.00 86.75 84 PHE A C 1
ATOM 658 O O . PHE A 1 84 ? -16.846 15.943 -2.147 1.00 86.75 84 PHE A O 1
ATOM 665 N N . LEU A 1 85 ? -16.559 17.847 -1.004 1.00 88.50 85 LEU A N 1
ATOM 666 C CA . LEU A 1 85 ? -15.095 17.855 -1.113 1.00 88.50 85 LEU A CA 1
ATOM 667 C C . LEU A 1 85 ? -14.458 16.631 -0.442 1.00 88.50 85 LEU A C 1
ATOM 669 O O . LEU A 1 85 ? -13.569 16.003 -1.017 1.00 88.50 85 LEU A O 1
ATOM 673 N N . HIS A 1 86 ? -14.929 16.253 0.748 1.00 90.06 86 HIS A N 1
ATOM 674 C CA . HIS A 1 86 ? -14.477 15.034 1.420 1.00 90.06 86 HIS A CA 1
ATOM 675 C C . HIS A 1 86 ? -14.821 13.764 0.633 1.00 90.06 86 HIS A C 1
ATOM 677 O O . HIS A 1 86 ? -13.970 12.885 0.518 1.00 90.06 86 HIS A O 1
ATOM 683 N N . LEU A 1 87 ? -16.012 13.690 0.033 1.00 90.19 87 LEU A N 1
ATOM 684 C CA . LEU A 1 87 ? -16.411 12.576 -0.827 1.00 90.19 87 LEU A CA 1
ATOM 685 C C . LEU A 1 87 ? -15.506 12.453 -2.062 1.00 90.19 87 LEU A C 1
ATOM 687 O O . LEU A 1 87 ? -15.038 11.356 -2.368 1.00 90.19 87 LEU A O 1
ATOM 691 N N . MET A 1 88 ? -15.211 13.568 -2.737 1.00 91.88 88 MET A N 1
ATOM 692 C CA . MET A 1 88 ? -14.291 13.596 -3.881 1.00 91.88 88 MET A CA 1
ATOM 693 C C . MET A 1 88 ? -12.886 13.125 -3.493 1.00 91.88 88 MET A C 1
ATOM 695 O O . MET A 1 88 ? -12.292 12.313 -4.201 1.00 91.88 88 MET A O 1
ATOM 699 N N . MET A 1 89 ? -12.371 13.568 -2.343 1.00 92.19 89 MET A N 1
ATOM 700 C CA . MET A 1 89 ? -11.063 13.128 -1.846 1.00 92.19 89 MET A CA 1
ATOM 701 C C . MET A 1 89 ? -11.056 11.645 -1.469 1.00 92.19 89 MET A C 1
ATOM 703 O O . MET A 1 89 ? -10.110 10.934 -1.806 1.00 92.19 89 MET A O 1
ATOM 707 N N . CYS A 1 90 ? -12.116 11.142 -0.829 1.00 92.81 90 CYS A N 1
ATOM 708 C CA . CYS A 1 90 ? -12.276 9.710 -0.590 1.00 92.81 90 CYS A CA 1
ATOM 709 C C . CYS A 1 90 ? -12.249 8.924 -1.905 1.00 92.81 90 CYS A C 1
ATOM 711 O O . CYS A 1 90 ? -11.484 7.970 -2.005 1.00 92.81 90 CYS A O 1
ATOM 713 N N . GLY A 1 91 ? -13.004 9.355 -2.922 1.00 93.56 91 GLY A N 1
ATOM 714 C CA . GLY A 1 91 ? -13.003 8.728 -4.247 1.00 93.56 91 GLY A CA 1
ATOM 715 C C . GLY A 1 91 ? -11.621 8.733 -4.908 1.00 93.56 91 GLY A C 1
ATOM 716 O O . GLY A 1 91 ? -11.173 7.706 -5.416 1.00 93.56 91 GLY A O 1
ATOM 717 N N . TYR A 1 92 ? -10.906 9.855 -4.831 1.00 93.25 92 TYR A N 1
ATOM 718 C CA . TYR A 1 92 ? -9.538 9.982 -5.332 1.00 93.25 92 TYR A CA 1
ATOM 719 C C . TYR A 1 92 ? -8.574 8.988 -4.665 1.00 93.25 92 TYR A C 1
ATOM 721 O O . TYR A 1 92 ? -7.874 8.241 -5.350 1.00 93.25 92 TYR A O 1
ATOM 729 N N . PHE A 1 93 ? -8.568 8.907 -3.334 1.00 93.25 93 PHE A N 1
ATOM 730 C CA . PHE A 1 93 ? -7.707 7.957 -2.628 1.00 93.25 93 PHE A CA 1
ATOM 731 C C . PHE A 1 93 ? -8.156 6.500 -2.797 1.00 93.25 93 PHE A C 1
ATOM 733 O O . PHE A 1 93 ? -7.307 5.613 -2.848 1.00 93.25 93 PHE A O 1
ATOM 740 N N . SER A 1 94 ? -9.457 6.232 -2.951 1.00 92.88 94 SER A N 1
ATOM 741 C CA . SER A 1 94 ? -9.953 4.903 -3.327 1.00 92.88 94 SER A CA 1
ATOM 742 C C . SER A 1 94 ? -9.449 4.479 -4.707 1.00 92.88 94 SER A C 1
ATOM 744 O O . SER A 1 94 ? -9.076 3.321 -4.880 1.00 92.88 94 SER A O 1
ATOM 746 N N . LEU A 1 95 ? -9.368 5.400 -5.673 1.00 93.38 95 LEU A N 1
ATOM 747 C CA . LEU A 1 95 ? -8.785 5.122 -6.987 1.00 93.38 95 LEU A CA 1
ATOM 748 C C . LEU A 1 95 ? -7.288 4.796 -6.880 1.00 93.38 95 LEU A C 1
ATOM 750 O O . LEU A 1 95 ? -6.824 3.834 -7.489 1.00 93.38 95 LEU A O 1
ATOM 754 N N . ILE A 1 96 ? -6.541 5.556 -6.075 1.00 92.56 96 ILE A N 1
ATOM 755 C CA . ILE A 1 96 ? -5.123 5.281 -5.791 1.00 92.56 96 ILE A CA 1
ATOM 756 C C . ILE A 1 96 ? -4.964 3.891 -5.164 1.00 92.56 96 ILE A C 1
ATOM 758 O O . ILE A 1 96 ? -4.145 3.105 -5.634 1.00 92.56 96 ILE A O 1
ATOM 762 N N . ALA A 1 97 ? -5.780 3.556 -4.162 1.00 91.94 97 ALA A N 1
ATOM 763 C CA . ALA A 1 97 ? -5.768 2.244 -3.521 1.00 91.94 97 ALA A CA 1
ATOM 764 C C . ALA A 1 97 ? -6.105 1.114 -4.508 1.00 91.94 97 ALA A C 1
ATOM 766 O O . ALA A 1 97 ? -5.457 0.067 -4.501 1.00 91.94 97 ALA A O 1
ATOM 767 N N . TYR A 1 98 ? -7.083 1.333 -5.391 1.00 91.06 98 TYR A N 1
ATOM 768 C CA . TYR A 1 98 ? -7.431 0.392 -6.453 1.00 91.06 98 TYR A CA 1
ATOM 769 C C . TYR A 1 98 ? -6.250 0.152 -7.398 1.00 91.06 98 TYR A C 1
ATOM 771 O O . TYR A 1 98 ? -5.908 -0.996 -7.673 1.00 91.06 98 TYR A O 1
ATOM 779 N N . ILE A 1 99 ? -5.573 1.210 -7.853 1.00 89.94 99 ILE A N 1
ATOM 780 C CA . ILE A 1 99 ? -4.366 1.077 -8.679 1.00 89.94 99 ILE A CA 1
ATOM 781 C C . ILE A 1 99 ? -3.296 0.290 -7.916 1.00 89.94 99 ILE A C 1
ATOM 783 O O . ILE A 1 99 ? -2.721 -0.647 -8.468 1.00 89.94 99 ILE A O 1
ATOM 787 N N . GLN A 1 100 ? -3.074 0.619 -6.644 1.00 88.88 100 GLN A N 1
ATOM 788 C CA . GLN A 1 100 ? -2.055 -0.032 -5.838 1.00 88.88 100 GLN A CA 1
ATOM 789 C C . GLN A 1 100 ? -2.282 -1.539 -5.708 1.00 88.88 100 GLN A C 1
ATOM 791 O O . GLN A 1 100 ? -1.373 -2.321 -5.968 1.00 88.88 100 GLN A O 1
ATOM 796 N N . TYR A 1 101 ? -3.483 -1.954 -5.311 1.00 87.88 101 TYR A N 1
ATOM 797 C CA . TYR A 1 101 ? -3.741 -3.353 -4.970 1.00 87.88 101 TYR A CA 1
ATOM 798 C C . TYR A 1 101 ? -4.178 -4.203 -6.161 1.00 87.88 101 TYR A C 1
ATOM 800 O O . TYR A 1 101 ? -3.870 -5.391 -6.206 1.00 87.88 101 TYR A O 1
ATOM 808 N N . VAL A 1 102 ? -4.874 -3.619 -7.140 1.00 85.94 102 VAL A N 1
ATOM 809 C CA . VAL A 1 102 ? -5.418 -4.371 -8.282 1.00 85.94 102 VAL A CA 1
ATOM 810 C C . VAL A 1 102 ? -4.473 -4.341 -9.477 1.00 85.94 102 VAL A C 1
ATOM 812 O O . VAL A 1 102 ? -4.326 -5.347 -10.168 1.00 85.94 102 VAL A O 1
ATOM 815 N N . LYS A 1 103 ? -3.801 -3.213 -9.741 1.00 84.12 103 LYS A N 1
ATOM 816 C CA . LYS A 1 103 ? -2.904 -3.086 -10.905 1.00 84.12 103 LYS A CA 1
ATOM 817 C C . LYS A 1 103 ? -1.452 -3.461 -10.605 1.00 84.12 103 LYS A C 1
ATOM 819 O O . LYS A 1 103 ? -0.678 -3.600 -11.549 1.00 84.12 103 LYS A O 1
ATOM 824 N N . MET A 1 104 ? -1.082 -3.688 -9.341 1.00 82.31 104 MET A N 1
ATOM 825 C CA . MET A 1 104 ? 0.270 -4.122 -8.951 1.00 82.31 104 MET A CA 1
ATOM 826 C C . MET A 1 104 ? 0.241 -5.472 -8.213 1.00 82.31 104 MET A C 1
ATOM 828 O O . MET A 1 104 ? 0.479 -5.522 -7.003 1.00 82.31 104 MET A O 1
ATOM 832 N N . PRO A 1 105 ? -0.028 -6.590 -8.918 1.00 79.88 105 PRO A N 1
ATOM 833 C CA . PRO A 1 105 ? -0.197 -7.901 -8.288 1.00 79.88 105 PRO A CA 1
ATOM 834 C C . PRO A 1 105 ? 1.078 -8.405 -7.597 1.00 79.88 105 PRO A C 1
ATOM 836 O O . PRO A 1 105 ? 0.986 -9.025 -6.545 1.00 79.88 105 PRO A O 1
ATOM 839 N N . GLY A 1 106 ? 2.263 -8.101 -8.140 1.00 80.31 106 GLY A N 1
ATOM 840 C CA . GLY A 1 106 ? 3.551 -8.539 -7.586 1.00 80.31 106 GLY A CA 1
ATOM 841 C C . GLY A 1 106 ? 3.826 -7.997 -6.176 1.00 80.31 106 GLY A C 1
ATOM 842 O O . GLY A 1 106 ? 3.812 -8.776 -5.220 1.00 80.31 106 GLY A O 1
ATOM 843 N N . PRO A 1 107 ? 4.019 -6.673 -6.009 1.00 80.31 107 PRO A N 1
ATOM 844 C CA . PRO A 1 107 ? 4.211 -6.064 -4.691 1.00 80.31 107 PRO A CA 1
ATOM 845 C C . PRO A 1 107 ? 3.082 -6.394 -3.702 1.00 80.31 107 PRO A C 1
ATOM 847 O O . PRO A 1 107 ? 3.340 -6.645 -2.525 1.00 80.31 107 PRO A O 1
ATOM 850 N N . THR A 1 108 ? 1.836 -6.468 -4.187 1.00 83.50 108 THR A N 1
ATOM 851 C CA . THR A 1 108 ? 0.666 -6.820 -3.368 1.00 83.50 108 THR A CA 1
ATOM 852 C C . THR A 1 108 ? 0.740 -8.254 -2.841 1.00 83.50 108 THR A C 1
ATOM 854 O O . THR A 1 108 ? 0.480 -8.483 -1.661 1.00 83.50 108 THR A O 1
ATOM 857 N N . ALA A 1 109 ? 1.138 -9.221 -3.672 1.00 83.31 109 ALA A N 1
ATOM 858 C CA . ALA A 1 109 ? 1.307 -10.610 -3.254 1.00 83.31 109 ALA A CA 1
ATOM 859 C C . ALA A 1 109 ? 2.423 -10.758 -2.212 1.00 83.31 109 ALA A C 1
ATOM 861 O O . ALA A 1 109 ? 2.242 -11.453 -1.213 1.00 83.31 109 ALA A O 1
ATOM 862 N N . VAL A 1 110 ? 3.549 -10.059 -2.394 1.00 83.69 110 VAL A N 1
ATOM 863 C CA . VAL A 1 110 ? 4.654 -10.060 -1.419 1.00 83.69 110 VAL A CA 1
ATOM 864 C C . VAL A 1 110 ? 4.192 -9.509 -0.070 1.00 83.69 110 VAL A C 1
ATOM 866 O O . VAL A 1 110 ? 4.458 -10.116 0.969 1.00 83.69 110 VAL A O 1
ATOM 869 N N . LEU A 1 111 ? 3.441 -8.405 -0.077 1.00 82.75 111 LEU A N 1
ATOM 870 C CA . LEU A 1 111 ? 2.844 -7.853 1.137 1.00 82.75 111 LEU A CA 1
ATOM 871 C C . LEU A 1 111 ? 1.884 -8.853 1.803 1.00 82.75 111 LEU A C 1
ATOM 873 O O . LEU A 1 111 ? 1.950 -9.047 3.016 1.00 82.75 111 LEU A O 1
ATOM 877 N N . LEU A 1 112 ? 1.018 -9.511 1.027 1.00 85.19 112 LEU A N 1
ATOM 878 C CA . LEU A 1 112 ? 0.069 -10.504 1.535 1.00 85.19 112 LEU A CA 1
ATOM 879 C C . LEU A 1 112 ? 0.790 -11.675 2.217 1.00 85.19 112 LEU A C 1
ATOM 881 O O . LEU A 1 112 ? 0.425 -12.057 3.328 1.00 85.19 112 LEU A O 1
ATOM 885 N N . ILE A 1 113 ? 1.839 -12.208 1.583 1.00 86.81 113 ILE A N 1
ATOM 886 C CA . ILE A 1 113 ? 2.671 -13.281 2.143 1.00 86.81 113 ILE A CA 1
ATOM 887 C C . ILE A 1 113 ? 3.296 -12.825 3.462 1.00 86.81 113 ILE A C 1
ATOM 889 O O . ILE A 1 113 ? 3.225 -13.542 4.461 1.00 86.81 113 ILE A O 1
ATOM 893 N N . PHE A 1 114 ? 3.858 -11.615 3.498 1.00 85.81 114 PHE A N 1
ATOM 894 C CA . PHE A 1 114 ? 4.465 -11.069 4.707 1.00 85.81 114 PHE A CA 1
ATOM 895 C C . PHE A 1 114 ? 3.447 -10.915 5.849 1.00 85.81 114 PHE A C 1
ATOM 897 O O . PHE A 1 114 ? 3.712 -11.318 6.982 1.00 85.81 114 PHE A O 1
ATOM 904 N N . LEU A 1 115 ? 2.250 -10.395 5.556 1.00 86.69 115 LEU A N 1
ATOM 905 C CA . LEU A 1 115 ? 1.164 -10.253 6.531 1.00 86.69 115 LEU A CA 1
ATOM 906 C C . LEU A 1 115 ? 0.653 -11.603 7.044 1.00 86.69 115 LEU A C 1
ATOM 908 O O . LEU A 1 115 ? 0.341 -11.736 8.232 1.00 86.69 115 LEU A O 1
ATOM 912 N N . LEU A 1 116 ? 0.588 -12.609 6.173 1.00 89.75 116 LEU A N 1
ATOM 913 C CA . LEU A 1 116 ? 0.193 -13.966 6.531 1.00 89.75 116 LEU A CA 1
ATOM 914 C C . LEU A 1 116 ? 1.231 -14.601 7.464 1.00 89.75 116 LEU A C 1
ATOM 916 O O . LEU A 1 116 ? 0.869 -15.074 8.542 1.00 89.75 116 LEU A O 1
ATOM 920 N N . LEU A 1 117 ? 2.519 -14.526 7.115 1.00 90.19 117 LEU A N 1
ATOM 921 C CA . LEU A 1 117 ? 3.617 -15.012 7.957 1.00 90.19 117 LEU A CA 1
ATOM 922 C C . LEU A 1 117 ? 3.626 -14.323 9.325 1.00 90.19 117 LEU A C 1
ATOM 924 O O . LEU A 1 117 ? 3.690 -14.989 10.360 1.00 90.19 117 LEU A O 1
ATOM 928 N N . PHE A 1 118 ? 3.485 -12.997 9.349 1.00 88.62 118 PHE A N 1
ATOM 929 C CA . PHE A 1 118 ? 3.411 -12.232 10.592 1.00 88.62 118 PHE A CA 1
ATOM 930 C C . PHE A 1 118 ? 2.225 -12.665 11.466 1.00 88.62 118 PHE A C 1
ATOM 932 O O . PHE A 1 118 ? 2.361 -12.827 12.683 1.00 88.62 118 PHE A O 1
ATOM 939 N N . SER A 1 119 ? 1.062 -12.897 10.854 1.00 86.88 119 SER A N 1
ATOM 940 C CA . SER A 1 119 ? -0.140 -13.347 11.561 1.00 86.88 119 SER A CA 1
ATOM 941 C C . SER A 1 119 ? 0.031 -14.747 12.153 1.00 86.88 119 SER A C 1
ATOM 943 O O . SER A 1 119 ? -0.356 -14.967 13.303 1.00 86.88 119 SER A O 1
ATOM 945 N N . ILE A 1 120 ? 0.672 -15.669 11.425 1.00 91.44 120 ILE A N 1
ATOM 946 C CA . ILE A 1 120 ? 1.009 -17.012 11.920 1.00 91.44 120 ILE A CA 1
ATOM 947 C C . ILE A 1 120 ? 1.951 -16.920 13.122 1.00 91.44 120 ILE A C 1
ATOM 949 O O . ILE A 1 120 ? 1.663 -17.503 14.167 1.00 91.44 120 ILE A O 1
ATOM 953 N N . ILE A 1 121 ? 3.031 -16.141 13.025 1.00 91.94 121 ILE A N 1
ATOM 954 C CA . ILE A 1 121 ? 3.988 -15.955 14.128 1.00 91.94 121 ILE A CA 1
ATOM 955 C C . ILE A 1 121 ? 3.277 -15.395 15.366 1.00 91.94 121 ILE A C 1
ATOM 957 O O . ILE A 1 121 ? 3.456 -15.889 16.482 1.00 91.94 121 ILE A O 1
ATOM 961 N N . LYS A 1 122 ? 2.413 -14.393 15.179 1.00 91.62 122 LYS A N 1
ATOM 962 C CA . LYS A 1 122 ? 1.625 -13.800 16.264 1.00 91.62 122 LYS A CA 1
ATOM 963 C C . LYS A 1 122 ? 0.665 -14.812 16.897 1.00 91.62 122 LYS A C 1
ATOM 965 O O . LYS A 1 122 ? 0.508 -14.805 18.118 1.00 91.62 122 LYS A O 1
ATOM 970 N N . LEU A 1 123 ? 0.040 -15.679 16.099 1.00 92.12 123 LEU A N 1
ATOM 971 C CA . LEU A 1 123 ? -0.833 -16.748 16.585 1.00 92.12 123 LEU A CA 1
ATOM 972 C C . LEU A 1 123 ? -0.051 -17.773 17.416 1.00 92.12 123 LEU A C 1
ATOM 974 O O . LEU A 1 123 ? -0.487 -18.114 18.514 1.00 92.12 123 LEU A O 1
ATOM 978 N N . ILE A 1 124 ? 1.110 -18.220 16.928 1.00 91.44 124 ILE A N 1
ATOM 979 C CA . ILE A 1 124 ? 1.989 -19.162 17.637 1.00 91.44 124 ILE A CA 1
ATOM 980 C C . ILE A 1 124 ? 2.420 -18.566 18.978 1.00 91.44 124 ILE A C 1
ATOM 982 O O . ILE A 1 124 ? 2.252 -19.205 20.015 1.00 91.44 124 ILE A O 1
ATOM 986 N N . ARG A 1 125 ? 2.874 -17.306 18.986 1.00 91.19 125 ARG A N 1
ATOM 987 C CA . ARG A 1 125 ? 3.265 -16.607 20.217 1.00 91.19 125 ARG A CA 1
ATOM 988 C C . ARG A 1 125 ? 2.110 -16.498 21.212 1.00 91.19 125 ARG A C 1
ATOM 990 O O . ARG A 1 125 ? 2.306 -16.718 22.401 1.00 91.19 125 ARG A O 1
ATOM 997 N N . ARG A 1 126 ? 0.898 -16.180 20.742 1.00 90.31 126 ARG A N 1
ATOM 998 C CA . ARG A 1 126 ? -0.294 -16.145 21.606 1.00 90.31 126 ARG A CA 1
ATOM 999 C C . ARG A 1 126 ? -0.584 -17.516 22.203 1.00 90.31 126 ARG A C 1
ATOM 1001 O O . ARG A 1 126 ? -0.811 -17.595 23.402 1.00 90.31 126 ARG A O 1
ATOM 1008 N N . ARG A 1 127 ? -0.542 -18.583 21.399 1.00 89.44 127 ARG A N 1
ATOM 1009 C CA . ARG A 1 127 ? -0.755 -19.956 21.882 1.00 89.44 127 ARG A CA 1
ATOM 1010 C C . ARG A 1 127 ? 0.269 -20.346 22.950 1.00 89.44 127 ARG A C 1
ATOM 1012 O O . ARG A 1 127 ? -0.146 -20.856 23.982 1.00 89.44 127 ARG A O 1
ATOM 1019 N N . ALA A 1 128 ? 1.549 -20.029 22.741 1.00 88.88 128 ALA A N 1
ATOM 1020 C CA . ALA A 1 128 ? 2.613 -20.273 23.720 1.00 88.88 128 ALA A CA 1
ATOM 1021 C C . ALA A 1 128 ? 2.355 -19.550 25.059 1.00 88.88 128 ALA A C 1
ATOM 1023 O O . ALA A 1 128 ? 2.411 -20.164 26.123 1.00 88.88 128 ALA A O 1
ATOM 1024 N N . LEU A 1 129 ? 1.963 -18.272 25.004 1.00 89.81 129 LEU A N 1
ATOM 1025 C CA . LEU A 1 129 ? 1.602 -17.501 26.199 1.00 89.81 129 LEU A CA 1
ATOM 1026 C C . LEU A 1 129 ? 0.381 -18.092 26.926 1.00 89.81 129 LEU A C 1
ATOM 1028 O O . LEU A 1 129 ? 0.384 -18.201 28.149 1.00 89.81 129 LEU A O 1
ATOM 1032 N N . TYR A 1 130 ? -0.655 -18.521 26.197 1.00 89.06 130 TYR A N 1
ATOM 1033 C CA . TYR A 1 130 ? -1.820 -19.178 26.803 1.00 89.06 130 TYR A CA 1
ATOM 1034 C C . TYR A 1 130 ? -1.454 -20.502 27.483 1.00 89.06 130 TYR A C 1
ATOM 1036 O O . TYR A 1 130 ? -1.961 -20.788 28.570 1.00 89.06 130 TYR A O 1
ATOM 1044 N N . THR A 1 131 ? -0.567 -21.304 26.887 1.00 89.50 131 THR A N 1
ATOM 1045 C CA . THR A 1 131 ? -0.093 -22.545 27.513 1.00 89.50 131 THR A CA 1
ATOM 1046 C C . THR A 1 131 ? 0.702 -22.285 28.791 1.00 89.50 131 THR A C 1
ATOM 1048 O O . THR A 1 131 ? 0.448 -22.960 29.787 1.00 89.50 131 THR A O 1
ATOM 1051 N N . GLU A 1 132 ? 1.580 -21.277 28.811 1.00 88.06 132 GLU A N 1
ATOM 1052 C CA . GLU A 1 132 ? 2.326 -20.888 30.019 1.00 88.06 132 GLU A CA 1
ATOM 1053 C C . GLU A 1 132 ? 1.387 -20.427 31.141 1.00 88.06 132 GLU A C 1
ATOM 1055 O O . GLU A 1 132 ? 1.488 -20.903 32.272 1.00 88.06 132 GLU A O 1
ATOM 1060 N N . ILE A 1 133 ? 0.413 -19.566 30.823 1.00 87.19 133 ILE A N 1
ATOM 1061 C CA . ILE A 1 133 ? -0.575 -19.078 31.796 1.00 87.19 133 ILE A CA 1
ATOM 1062 C C . ILE A 1 133 ? -1.362 -20.245 32.398 1.00 87.19 133 ILE A C 1
ATOM 1064 O O . ILE A 1 133 ? -1.508 -20.312 33.618 1.00 87.19 133 ILE A O 1
ATOM 1068 N N . THR A 1 134 ? -1.822 -21.184 31.563 1.00 87.56 134 THR A N 1
ATOM 1069 C CA . THR A 1 134 ? -2.614 -22.351 31.993 1.00 87.56 134 THR A CA 1
ATOM 1070 C C . THR A 1 134 ? -1.801 -23.288 32.893 1.00 87.56 134 THR A C 1
ATOM 1072 O O . THR A 1 134 ? -2.320 -23.829 33.869 1.00 87.56 134 THR A O 1
ATOM 1075 N N . GLN A 1 135 ? -0.511 -23.475 32.599 1.00 84.31 135 GLN A N 1
ATOM 1076 C CA . GLN A 1 135 ? 0.389 -24.262 33.445 1.00 84.31 135 GLN A CA 1
ATOM 1077 C C . GLN A 1 135 ? 0.642 -23.590 34.800 1.00 84.31 135 GLN A C 1
ATOM 1079 O O . GLN A 1 135 ? 0.664 -24.277 35.819 1.00 84.31 135 GLN A O 1
ATOM 1084 N N . LEU A 1 136 ? 0.787 -22.263 34.831 1.00 81.88 136 LEU A N 1
ATOM 1085 C CA . LEU A 1 136 ? 0.937 -21.505 36.075 1.00 81.88 136 LEU A CA 1
ATOM 1086 C C . LEU A 1 136 ? -0.343 -21.512 36.920 1.00 81.88 136 LEU A C 1
ATOM 1088 O O . LEU A 1 136 ? -0.255 -21.575 38.143 1.00 81.88 136 LEU A O 1
ATOM 1092 N N . THR A 1 137 ? -1.526 -21.495 36.296 1.00 79.62 137 THR A N 1
ATOM 1093 C CA . THR A 1 137 ? -2.804 -21.556 37.032 1.00 79.62 137 THR A CA 1
ATOM 1094 C C . THR A 1 137 ? -3.070 -22.929 37.641 1.00 79.62 137 THR A C 1
ATOM 1096 O O . THR A 1 137 ? -3.677 -22.992 38.698 1.00 79.62 137 THR A O 1
ATOM 1099 N N . ARG A 1 138 ? -2.608 -24.021 37.013 1.00 74.19 138 ARG A N 1
ATOM 1100 C CA . ARG A 1 138 ? -2.757 -25.391 37.545 1.00 74.19 138 ARG A CA 1
ATOM 1101 C C . ARG A 1 138 ? -1.768 -25.752 38.660 1.00 74.19 138 ARG A C 1
ATOM 1103 O O . ARG A 1 138 ? -1.941 -26.786 39.291 1.00 74.19 138 ARG A O 1
ATOM 1110 N N . LYS A 1 139 ? -0.703 -24.966 38.847 1.00 62.66 139 LYS A N 1
ATOM 1111 C CA . LYS A 1 139 ? 0.320 -25.181 39.890 1.00 62.66 139 LYS A CA 1
ATOM 1112 C C . LYS A 1 139 ? 0.044 -24.416 41.194 1.00 62.66 139 LYS A C 1
ATOM 1114 O O . LYS A 1 139 ? 0.826 -24.559 42.130 1.00 62.66 139 LYS A O 1
ATOM 1119 N N . LYS A 1 140 ? -1.008 -23.597 41.238 1.00 51.78 140 LYS A N 1
ATOM 1120 C CA . LYS A 1 140 ? -1.555 -22.999 42.463 1.00 51.78 140 LYS A CA 1
ATOM 1121 C C . LYS A 1 140 ? -2.712 -23.846 42.965 1.00 51.78 140 LYS A C 1
ATOM 1123 O O . LYS A 1 140 ? -2.855 -23.906 44.201 1.00 51.78 140 LYS A O 1
#

pLDDT: mean 83.29, std 11.03, range [50.94, 93.94]

Secondary structure (DSSP, 8-state):
-HHHHHHHHHHHHHHHHHHHHHHHS--S-----SHHHHHHHHHHHHHHHHHHHHHHHHHHHHHHHHHHHHHHHHHHS-S-HHHHHHHHHHHHHHHHHHHHHHS-HHHHHHHHHHHHHHHHHHHHHHHHHHHHHHHHHHT-

Organism: NCBI:txid1300222

Radius of gyration: 21.74 Å; chains: 1; bounding box: 53×50×62 Å